Protein AF-A0A8T6TSR1-F1 (afdb_monomer_lite)

Radius of gyration: 17.85 Å; chains: 1; bounding box: 36×32×57 Å

Secondary structure (DSSP, 8-state):
-------------HHHHHHHHHHHTSTT--HHHHHHHHT--HHHHHHHHHHHHHHHHHHHHHHHHTT------

Sequence (73 aa):
MPGKNGRGRRRLTARRKFQVFMDTRGKEAPVGEILRRWGLSLEDLREIERVVEEGAIGALKVRSGHRARPQEV

Foldseek 3Di:
DDDDDDPDPPPCPLVNLVVLLVLVPDPPRPNVVSCVVNVHDVVSNVVSVVCVVVVVVVVVVVVVVVVPPPPDD

Structure (mmCIF, N/CA/C/O backbone):
data_AF-A0A8T6TSR1-F1
#
_entry.id   AF-A0A8T6TSR1-F1
#
loop_
_atom_site.group_PDB
_atom_site.id
_atom_site.type_symbol
_atom_site.label_atom_id
_atom_site.label_alt_id
_atom_site.label_comp_id
_atom_site.label_asym_id
_atom_site.label_entity_id
_atom_site.label_seq_id
_atom_site.pdbx_PDB_ins_code
_atom_site.Cartn_x
_atom_site.Cartn_y
_atom_site.Cartn_z
_atom_site.occupancy
_atom_site.B_iso_or_equiv
_atom_site.auth_seq_id
_atom_site.auth_comp_id
_atom_site.auth_asym_id
_atom_site.auth_atom_id
_atom_site.pdbx_PDB_model_num
ATOM 1 N N . MET A 1 1 ? -11.748 -24.420 12.533 1.00 45.62 1 MET A N 1
ATOM 2 C CA . MET A 1 1 ? -11.789 -22.965 12.814 1.00 45.62 1 MET A CA 1
ATOM 3 C C . MET A 1 1 ? -10.431 -22.525 13.366 1.00 45.62 1 MET A C 1
ATOM 5 O O . MET A 1 1 ? -10.138 -22.912 14.492 1.00 45.62 1 MET A O 1
ATOM 9 N N . PRO A 1 2 ? -9.550 -21.806 12.643 1.00 42.72 2 PRO A N 1
ATOM 10 C CA . PRO A 1 2 ? -8.244 -21.460 13.201 1.00 42.72 2 PRO A CA 1
ATOM 11 C C . PRO A 1 2 ? -8.242 -20.088 13.905 1.00 42.72 2 PRO A C 1
ATOM 13 O O . PRO A 1 2 ? -8.193 -19.042 13.269 1.00 42.72 2 PRO A O 1
ATOM 16 N N . GLY A 1 3 ? -8.306 -20.145 15.241 1.00 38.66 3 GLY A N 1
ATOM 17 C CA . GLY A 1 3 ? -7.389 -19.512 16.207 1.00 38.66 3 GLY A CA 1
ATOM 18 C C . GLY A 1 3 ? -7.065 -18.009 16.149 1.00 38.66 3 GLY A C 1
ATOM 19 O O . GLY A 1 3 ? -6.161 -17.584 15.434 1.00 38.66 3 GLY A O 1
ATOM 20 N N . LYS A 1 4 ? -7.654 -17.243 17.082 1.00 63.38 4 LYS A N 1
ATOM 21 C CA . LYS A 1 4 ? -7.032 -16.057 17.708 1.00 63.38 4 LYS A CA 1
ATOM 22 C C . LYS A 1 4 ? -5.856 -16.520 18.588 1.00 63.38 4 LYS A C 1
ATOM 24 O O . LYS A 1 4 ? -6.083 -17.411 19.394 1.00 63.38 4 LYS A O 1
ATOM 29 N N . ASN A 1 5 ? -4.653 -15.935 18.453 1.00 44.25 5 ASN A N 1
ATOM 30 C CA . ASN A 1 5 ? -3.666 -15.686 19.533 1.00 44.25 5 ASN A CA 1
ATOM 31 C C . ASN A 1 5 ? -2.304 -15.186 18.998 1.00 44.25 5 ASN A C 1
ATOM 33 O O . ASN A 1 5 ? -1.765 -15.732 18.039 1.00 44.25 5 ASN A O 1
ATOM 37 N N . GLY A 1 6 ? -1.700 -14.201 19.682 1.00 37.28 6 GLY A N 1
ATOM 38 C CA . GLY A 1 6 ? -0.243 -13.983 19.655 1.00 37.28 6 GLY A CA 1
ATOM 39 C C . GLY A 1 6 ? 0.231 -12.540 19.453 1.00 37.28 6 GLY A C 1
ATOM 40 O O . GLY A 1 6 ? 0.410 -12.089 18.324 1.00 37.28 6 GLY A O 1
ATOM 41 N N . ARG A 1 7 ? 0.513 -11.860 20.571 1.00 47.53 7 ARG A N 1
ATOM 42 C CA . ARG A 1 7 ? 1.171 -10.550 20.728 1.00 47.53 7 ARG A CA 1
ATOM 43 C C . ARG A 1 7 ? 2.617 -10.546 20.207 1.00 47.53 7 ARG A C 1
ATOM 45 O O . ARG A 1 7 ? 3.568 -10.464 20.974 1.00 47.53 7 ARG A O 1
ATOM 52 N N . GLY A 1 8 ? 2.793 -10.619 18.897 1.00 41.91 8 GLY A N 1
ATOM 53 C CA . GLY A 1 8 ? 4.041 -10.242 18.251 1.00 41.91 8 GLY A CA 1
ATOM 54 C C . GLY A 1 8 ? 3.807 -8.926 17.541 1.00 41.91 8 GLY A C 1
ATOM 55 O O . GLY A 1 8 ? 2.921 -8.858 16.690 1.00 41.91 8 GLY A O 1
ATOM 56 N N . ARG A 1 9 ? 4.615 -7.904 17.833 1.00 49.97 9 ARG A N 1
ATOM 57 C CA . ARG A 1 9 ? 4.829 -6.752 16.945 1.00 49.97 9 ARG A CA 1
ATOM 58 C C . ARG A 1 9 ? 5.507 -7.307 15.684 1.00 49.97 9 ARG A C 1
ATOM 60 O O . ARG A 1 9 ? 6.706 -7.173 15.477 1.00 49.97 9 ARG A O 1
ATOM 67 N N . ARG A 1 10 ? 4.757 -8.112 14.924 1.00 55.06 10 ARG A N 1
ATOM 68 C CA . ARG A 1 10 ? 5.179 -8.797 13.710 1.00 55.06 10 ARG A CA 1
ATOM 69 C C . ARG A 1 10 ? 5.545 -7.663 12.783 1.00 55.06 10 ARG A C 1
ATOM 71 O O . ARG A 1 10 ? 4.635 -6.996 12.299 1.00 55.06 10 ARG A O 1
ATOM 78 N N . ARG A 1 11 ? 6.852 -7.420 12.614 1.00 50.84 11 ARG A N 1
ATOM 79 C CA . ARG A 1 11 ? 7.403 -6.518 11.598 1.00 50.84 11 ARG A CA 1
ATOM 80 C C . ARG A 1 11 ? 6.496 -6.625 10.380 1.00 50.84 11 ARG A C 1
ATOM 82 O O . ARG A 1 11 ? 6.348 -7.725 9.838 1.00 50.84 11 ARG A O 1
ATOM 89 N N . LEU A 1 12 ? 5.788 -5.542 10.059 1.00 59.25 12 LEU A N 1
ATOM 90 C CA . LEU A 1 12 ? 4.848 -5.543 8.9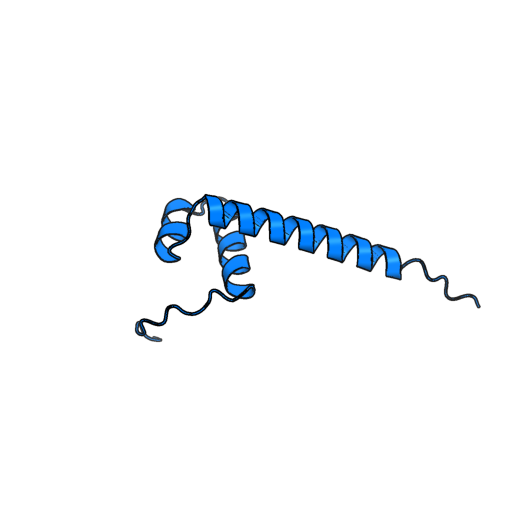50 1.00 59.25 12 LEU A CA 1
ATOM 91 C C . LEU A 1 12 ? 5.676 -5.854 7.704 1.00 59.25 12 LEU A C 1
ATOM 93 O O . LEU A 1 12 ? 6.475 -5.035 7.258 1.00 59.25 12 LEU A O 1
ATOM 97 N N . THR A 1 13 ? 5.569 -7.082 7.202 1.00 71.31 13 THR A N 1
ATOM 98 C CA . THR A 1 13 ? 6.276 -7.480 5.989 1.00 71.31 13 THR A CA 1
ATOM 99 C C . THR A 1 13 ? 5.724 -6.663 4.825 1.00 71.31 13 THR A C 1
ATOM 101 O O . THR A 1 13 ? 4.550 -6.287 4.842 1.00 71.31 13 THR A O 1
ATOM 104 N N . ALA A 1 14 ? 6.536 -6.406 3.796 1.00 74.12 14 ALA A N 1
ATOM 105 C CA . ALA A 1 14 ? 6.095 -5.675 2.601 1.00 74.12 14 ALA A CA 1
ATOM 106 C C . ALA A 1 14 ? 4.776 -6.237 2.029 1.00 74.12 14 ALA A C 1
ATOM 108 O O . ALA A 1 14 ? 3.871 -5.488 1.677 1.00 74.12 14 ALA A O 1
ATOM 109 N N . ARG A 1 15 ? 4.604 -7.566 2.076 1.00 78.00 15 ARG A N 1
ATOM 110 C CA . ARG A 1 15 ? 3.365 -8.250 1.680 1.00 78.00 15 ARG A CA 1
ATOM 111 C C . ARG A 1 15 ? 2.140 -7.847 2.510 1.00 78.00 15 ARG A C 1
ATOM 113 O O . ARG A 1 15 ? 1.052 -7.729 1.966 1.00 78.00 15 ARG A O 1
ATOM 120 N N . ARG A 1 16 ? 2.298 -7.625 3.818 1.00 79.62 16 ARG A N 1
ATOM 121 C CA . ARG A 1 16 ? 1.212 -7.141 4.687 1.00 79.62 16 ARG A CA 1
ATOM 122 C C . ARG A 1 16 ? 0.865 -5.682 4.417 1.00 79.62 16 ARG A C 1
ATOM 124 O O . ARG A 1 16 ? -0.314 -5.365 4.386 1.00 79.62 16 ARG A O 1
ATOM 131 N N . LYS A 1 17 ? 1.866 -4.829 4.178 1.00 81.56 17 LYS A N 1
ATOM 132 C CA . LYS A 1 17 ? 1.640 -3.433 3.766 1.00 81.56 17 LYS A CA 1
ATOM 133 C C . LYS A 1 17 ? 0.832 -3.375 2.462 1.00 81.56 17 LYS A C 1
ATOM 135 O O . LYS A 1 17 ? -0.168 -2.674 2.387 1.00 81.56 17 LYS A O 1
ATOM 140 N N . PHE A 1 18 ? 1.198 -4.202 1.484 1.00 81.88 18 PHE A N 1
ATOM 141 C CA . PHE A 1 18 ? 0.468 -4.312 0.220 1.00 81.88 18 PHE A CA 1
ATOM 142 C C . PHE A 1 18 ? -0.962 -4.849 0.385 1.00 81.88 18 PHE A C 1
ATOM 144 O O . PHE A 1 18 ? -1.879 -4.369 -0.275 1.00 81.88 18 PHE A O 1
ATOM 151 N N . GLN A 1 19 ? -1.175 -5.807 1.293 1.00 82.81 19 GLN A N 1
ATOM 152 C CA . GLN A 1 19 ? -2.518 -6.306 1.601 1.00 82.81 19 GLN A CA 1
ATOM 153 C C . GLN A 1 19 ? -3.420 -5.192 2.140 1.00 82.81 19 GLN A C 1
ATOM 155 O O . GLN A 1 19 ? -4.556 -5.087 1.700 1.00 82.81 19 GLN A O 1
ATOM 160 N N . VAL A 1 20 ? -2.906 -4.344 3.041 1.00 83.00 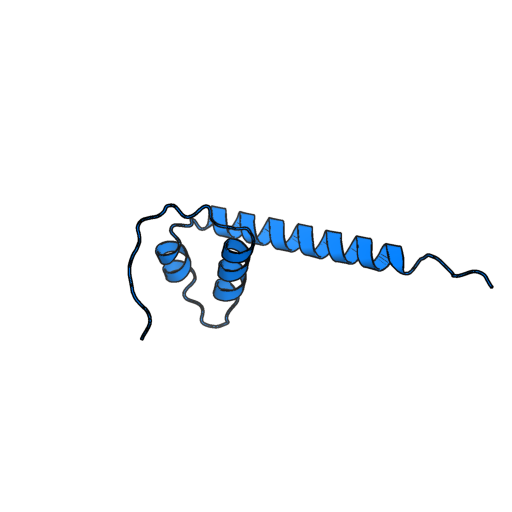20 VAL A N 1
ATOM 161 C CA . VAL A 1 20 ? -3.644 -3.179 3.557 1.00 83.00 20 VAL A CA 1
ATOM 162 C C . VAL A 1 20 ? -4.031 -2.241 2.419 1.00 83.00 20 VAL A C 1
ATOM 164 O O . VAL A 1 20 ? -5.193 -1.866 2.328 1.00 83.00 20 VAL A O 1
ATOM 167 N N . PHE A 1 21 ? -3.096 -1.924 1.521 1.00 83.81 21 PHE A N 1
ATOM 168 C CA . PHE A 1 21 ? -3.377 -1.093 0.349 1.00 83.81 21 PHE A CA 1
ATOM 169 C C . PHE A 1 21 ? -4.513 -1.665 -0.515 1.00 83.81 21 PHE A C 1
ATOM 171 O O . PHE A 1 21 ? -5.447 -0.947 -0.869 1.00 83.81 21 PHE A O 1
ATOM 178 N N . MET A 1 22 ? -4.487 -2.968 -0.801 1.00 85.25 22 MET A N 1
ATOM 179 C CA . MET A 1 22 ? -5.548 -3.627 -1.572 1.00 85.25 22 MET A CA 1
ATOM 180 C C . MET A 1 22 ? -6.894 -3.616 -0.847 1.00 85.25 22 MET A C 1
ATOM 182 O O . MET A 1 22 ? -7.911 -3.303 -1.463 1.00 85.25 22 MET A O 1
ATOM 186 N N . ASP A 1 23 ? -6.892 -3.894 0.457 1.00 82.12 23 ASP A N 1
ATOM 187 C CA . ASP A 1 23 ? -8.083 -3.826 1.304 1.00 82.12 23 ASP A CA 1
ATOM 188 C C . ASP A 1 23 ? -8.691 -2.418 1.279 1.00 82.12 23 ASP A C 1
ATOM 190 O O . ASP A 1 23 ? -9.896 -2.285 1.112 1.00 82.12 23 ASP A O 1
ATOM 194 N N . THR A 1 24 ? -7.873 -1.360 1.349 1.00 80.81 24 THR A N 1
ATOM 195 C CA . THR A 1 24 ? -8.350 0.036 1.306 1.00 80.81 24 THR A CA 1
ATOM 196 C C . THR A 1 24 ? -8.870 0.490 -0.058 1.00 80.81 24 THR A C 1
ATOM 198 O O . THR A 1 24 ? -9.605 1.469 -0.129 1.00 80.81 24 THR A O 1
ATOM 201 N N . ARG A 1 25 ? -8.516 -0.207 -1.145 1.00 79.56 25 ARG A N 1
ATOM 202 C CA . ARG A 1 25 ? -8.954 0.113 -2.517 1.00 79.56 25 ARG A CA 1
ATOM 203 C C . ARG A 1 25 ? -10.309 -0.511 -2.875 1.00 79.56 25 ARG A C 1
ATOM 205 O O . ARG A 1 25 ? -10.825 -0.249 -3.962 1.00 79.56 25 ARG A O 1
ATOM 212 N N . GLY A 1 26 ? -10.890 -1.331 -1.996 1.00 76.62 26 GLY A N 1
ATOM 213 C CA . GLY A 1 26 ? -12.243 -1.857 -2.168 1.00 76.62 26 GLY A CA 1
ATOM 214 C C . GLY A 1 26 ? -13.289 -0.736 -2.144 1.00 76.62 26 GLY A C 1
ATOM 215 O O . GLY A 1 26 ? -13.214 0.162 -1.313 1.00 76.62 26 GLY A O 1
ATOM 216 N N . LYS A 1 27 ? -14.286 -0.794 -3.038 1.00 61.62 27 LYS A N 1
ATOM 217 C CA . LYS A 1 27 ? -15.328 0.248 -3.197 1.00 61.62 27 LYS A CA 1
ATOM 218 C C . LYS A 1 27 ? -16.117 0.581 -1.919 1.00 61.62 27 LYS A C 1
ATOM 220 O O . LYS A 1 27 ? -16.651 1.678 -1.824 1.00 61.62 27 LYS A O 1
ATOM 225 N N . GLU A 1 28 ? -16.168 -0.335 -0.955 1.00 67.62 28 GLU A N 1
ATOM 226 C CA . GLU A 1 28 ? -16.861 -0.186 0.337 1.00 67.62 28 GLU A CA 1
ATOM 227 C C . GLU A 1 28 ? -15.915 -0.406 1.528 1.00 67.62 28 GLU A C 1
ATOM 229 O O . GLU A 1 28 ? -16.339 -0.729 2.635 1.00 67.62 28 GLU A O 1
ATOM 234 N N . ALA A 1 29 ? -14.606 -0.282 1.313 1.00 70.75 29 ALA A N 1
ATOM 235 C CA . ALA A 1 29 ? -13.636 -0.587 2.348 1.00 70.75 29 ALA A CA 1
ATOM 236 C C . ALA A 1 29 ? -13.679 0.453 3.482 1.00 70.75 29 ALA A C 1
ATOM 238 O O . ALA A 1 29 ? -13.442 1.640 3.234 1.00 70.75 29 ALA A O 1
ATOM 239 N N . PRO A 1 30 ? -13.897 0.043 4.746 1.00 78.12 30 PRO A N 1
ATOM 240 C CA . PRO A 1 30 ? -13.835 0.952 5.879 1.00 78.12 30 PRO A CA 1
ATOM 241 C C . PRO A 1 30 ? -12.367 1.243 6.211 1.00 78.12 30 PRO A C 1
ATOM 243 O O . PRO A 1 30 ? -11.787 0.668 7.134 1.00 78.12 30 PRO A O 1
ATOM 246 N N . VAL A 1 31 ? -11.752 2.148 5.442 1.00 79.69 31 VAL A N 1
ATOM 247 C CA . VAL A 1 31 ? -10.326 2.515 5.537 1.00 79.69 31 VAL A CA 1
ATOM 248 C C . VAL A 1 31 ? -9.925 2.813 6.983 1.00 79.69 31 VAL A C 1
ATOM 250 O O . VAL A 1 31 ? -8.919 2.297 7.464 1.00 79.69 31 VAL A O 1
ATOM 253 N N . GLY A 1 32 ? -10.749 3.562 7.721 1.00 79.00 32 GLY A N 1
ATOM 254 C CA . GLY A 1 32 ? -10.487 3.885 9.126 1.00 79.00 32 GLY A CA 1
ATOM 255 C C . GLY A 1 32 ? -10.470 2.668 10.058 1.00 79.00 32 GLY A C 1
ATOM 256 O O . GLY A 1 32 ? -9.636 2.596 10.961 1.00 79.00 32 GLY A O 1
ATOM 257 N N . GLU A 1 33 ? -11.341 1.680 9.840 1.00 82.44 33 GLU A N 1
ATOM 258 C CA . GLU A 1 33 ? -11.334 0.445 10.631 1.00 82.44 33 GLU A CA 1
ATOM 259 C C . GLU A 1 33 ? -10.153 -0.449 10.276 1.00 82.44 33 GLU A C 1
ATOM 261 O O . GLU A 1 33 ? -9.547 -1.041 11.170 1.00 82.44 33 GLU A O 1
ATOM 266 N N . ILE A 1 34 ? -9.809 -0.530 8.989 1.00 81.81 34 ILE A N 1
ATOM 267 C CA . ILE A 1 34 ? -8.651 -1.284 8.509 1.00 81.81 34 ILE A CA 1
ATOM 268 C C . ILE A 1 34 ? -7.395 -0.709 9.172 1.00 81.81 34 ILE A C 1
ATOM 270 O O . ILE A 1 34 ? -6.703 -1.422 9.895 1.00 81.81 34 ILE A O 1
ATOM 274 N N . LEU A 1 35 ? -7.153 0.595 9.059 1.00 81.56 35 LEU A N 1
ATOM 275 C CA . LEU A 1 35 ? -5.998 1.251 9.677 1.00 81.56 35 LEU A CA 1
ATOM 276 C C . LEU A 1 35 ? -5.915 1.010 11.191 1.00 81.56 35 LEU A C 1
ATOM 278 O O . LEU A 1 35 ? -4.861 0.612 11.690 1.00 81.56 35 LEU A O 1
ATOM 282 N N . ARG A 1 36 ? -7.037 1.117 11.917 1.00 81.75 36 ARG A N 1
ATOM 283 C CA . ARG A 1 36 ? -7.090 0.814 13.361 1.00 81.75 36 ARG A CA 1
ATOM 284 C C . ARG A 1 36 ? -6.772 -0.645 13.679 1.00 81.75 36 ARG A C 1
ATOM 286 O O . ARG A 1 36 ? -6.089 -0.914 14.663 1.00 81.75 36 ARG A O 1
ATOM 293 N N . ARG A 1 37 ? -7.232 -1.589 12.853 1.00 81.19 37 ARG A N 1
ATOM 294 C CA . ARG A 1 37 ? -6.989 -3.033 13.031 1.00 81.19 37 ARG A CA 1
ATOM 295 C C . ARG A 1 37 ? -5.518 -3.397 12.820 1.00 81.19 37 ARG A C 1
ATOM 297 O O . ARG A 1 37 ? -5.016 -4.327 13.449 1.00 81.19 37 ARG A O 1
ATOM 304 N N . TRP A 1 38 ? -4.843 -2.659 11.944 1.00 76.50 38 TRP A N 1
ATOM 305 C CA . TRP A 1 38 ? -3.428 -2.834 11.626 1.00 76.50 38 TRP A CA 1
ATOM 306 C C . TRP A 1 38 ? -2.495 -1.945 12.466 1.00 76.50 38 TRP A C 1
ATOM 308 O O . TRP A 1 38 ? -1.288 -2.183 12.469 1.00 76.50 38 TRP A O 1
ATOM 318 N N . GLY A 1 39 ? -3.041 -0.977 13.209 1.00 82.06 39 GLY A N 1
ATOM 319 C CA . GLY A 1 39 ? -2.272 -0.007 13.993 1.00 82.06 39 GLY A CA 1
ATOM 320 C C . GLY A 1 39 ? -1.482 0.974 13.123 1.00 82.06 39 GLY A C 1
ATOM 321 O O . GLY A 1 39 ? -0.402 1.394 13.525 1.00 82.06 39 GLY A O 1
ATOM 322 N N . LEU A 1 40 ? -1.990 1.274 11.926 1.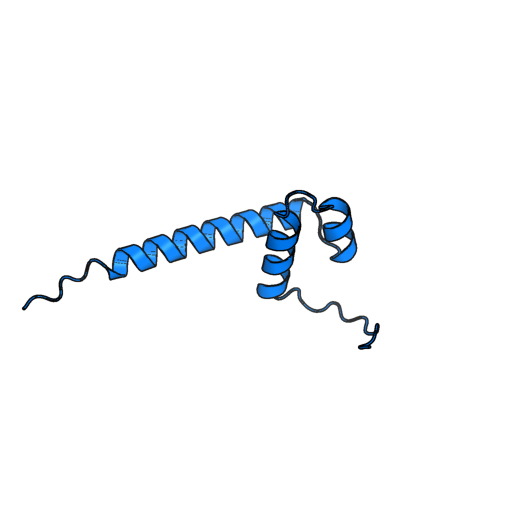00 80.38 40 LEU A N 1
ATOM 323 C CA . LEU A 1 40 ? -1.376 2.173 10.948 1.00 80.38 40 LEU A CA 1
ATOM 324 C C . LEU A 1 40 ? -2.078 3.531 10.971 1.00 80.38 40 LEU A C 1
ATOM 326 O O . LEU A 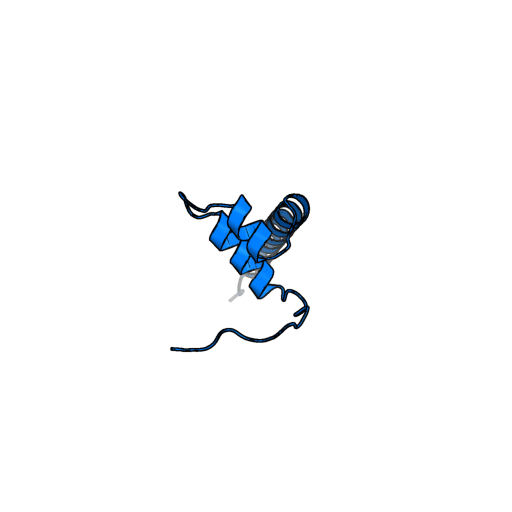1 40 ? -3.280 3.610 11.233 1.00 80.38 40 LEU A O 1
ATOM 330 N N . SER A 1 41 ? -1.334 4.593 10.682 1.00 83.56 41 SER A N 1
ATOM 331 C CA . SER A 1 41 ? -1.894 5.928 10.480 1.00 83.56 41 SER A CA 1
ATOM 332 C C . SER A 1 41 ? -2.297 6.152 9.015 1.00 83.56 41 SER A C 1
ATOM 334 O O . SER A 1 41 ? -1.944 5.384 8.119 1.00 83.56 41 SER A O 1
ATOM 336 N N . LEU A 1 42 ? -3.036 7.233 8.751 1.00 82.06 42 LEU A N 1
ATOM 337 C CA . LEU A 1 42 ? -3.278 7.692 7.377 1.00 82.06 42 LEU A CA 1
ATOM 338 C C . LEU A 1 42 ? -1.973 8.090 6.668 1.00 82.06 42 LEU A C 1
ATOM 340 O O . LEU A 1 42 ? -1.884 7.980 5.449 1.00 82.06 42 LEU A O 1
ATOM 344 N N . GLU A 1 43 ? -0.965 8.533 7.419 1.00 84.88 43 GLU A N 1
ATOM 345 C CA . GLU A 1 43 ? 0.355 8.869 6.883 1.00 84.88 43 GLU A CA 1
ATOM 346 C C . GLU A 1 43 ? 1.094 7.606 6.431 1.00 84.88 43 GLU A C 1
ATOM 348 O O . GLU A 1 43 ? 1.612 7.569 5.317 1.00 84.88 43 GLU A O 1
ATOM 353 N N . ASP A 1 44 ? 1.032 6.532 7.229 1.00 83.38 44 ASP A N 1
ATOM 354 C CA . ASP A 1 44 ? 1.548 5.215 6.837 1.00 83.38 44 ASP A CA 1
ATOM 355 C C . ASP A 1 44 ? 0.842 4.691 5.583 1.00 83.38 44 ASP A C 1
ATOM 357 O O . ASP A 1 44 ? 1.480 4.104 4.711 1.00 83.38 44 ASP A O 1
ATOM 361 N N . LEU A 1 45 ? -0.477 4.895 5.473 1.00 84.12 45 LEU A N 1
ATOM 362 C CA . LEU A 1 45 ? -1.224 4.496 4.281 1.00 84.12 45 LEU A CA 1
ATOM 363 C C . LEU A 1 45 ? -0.698 5.220 3.042 1.00 84.12 45 LEU A C 1
ATOM 365 O O . LEU A 1 45 ? -0.367 4.565 2.059 1.00 84.12 45 LEU A O 1
ATOM 369 N N . ARG A 1 46 ? -0.551 6.547 3.118 1.00 87.25 46 ARG A N 1
ATOM 370 C CA . ARG A 1 46 ? -0.008 7.358 2.020 1.00 87.25 46 ARG A CA 1
ATOM 371 C C . ARG A 1 46 ? 1.413 6.949 1.644 1.00 87.25 46 ARG A C 1
ATOM 373 O O . ARG A 1 46 ? 1.751 6.931 0.462 1.00 87.25 46 ARG A O 1
ATOM 380 N N . GLU A 1 47 ? 2.246 6.601 2.623 1.00 86.94 47 GLU A N 1
ATOM 381 C CA . GLU A 1 47 ? 3.591 6.083 2.366 1.00 86.94 47 GLU A CA 1
ATOM 382 C C . GLU A 1 47 ? 3.535 4.748 1.609 1.00 86.94 47 GLU A C 1
ATOM 384 O O . GLU A 1 47 ? 4.249 4.562 0.623 1.00 86.94 47 GLU A O 1
ATOM 389 N N . ILE A 1 48 ? 2.648 3.836 2.020 1.00 85.50 48 ILE A N 1
ATOM 390 C CA . ILE A 1 48 ? 2.435 2.561 1.328 1.00 85.50 48 ILE A CA 1
ATOM 391 C C . ILE A 1 48 ? 1.959 2.802 -0.108 1.00 85.50 48 ILE A C 1
ATOM 393 O O . ILE A 1 48 ? 2.495 2.175 -1.019 1.00 85.50 48 ILE A O 1
ATOM 397 N N . GLU A 1 49 ? 1.002 3.707 -0.327 1.00 86.44 49 GLU A N 1
ATOM 398 C CA . GLU A 1 49 ? 0.520 4.065 -1.668 1.00 86.44 49 GLU A CA 1
ATOM 399 C C . GLU A 1 49 ? 1.662 4.553 -2.557 1.00 86.44 49 GLU A C 1
ATOM 401 O O . GLU A 1 49 ? 1.851 4.036 -3.658 1.00 86.44 49 GLU A O 1
ATOM 406 N N . ARG A 1 50 ? 2.478 5.480 -2.046 1.00 89.88 50 ARG A N 1
ATOM 407 C CA . ARG A 1 50 ? 3.622 6.030 -2.775 1.00 89.88 50 ARG A CA 1
ATOM 408 C C . ARG A 1 50 ? 4.645 4.955 -3.138 1.00 89.88 50 ARG A C 1
ATOM 410 O O . ARG A 1 50 ? 5.101 4.910 -4.274 1.00 89.88 50 ARG A O 1
ATOM 417 N N . VAL A 1 51 ? 4.996 4.074 -2.200 1.00 88.88 51 VAL A N 1
ATOM 418 C CA . VAL A 1 51 ? 5.963 2.988 -2.444 1.00 88.88 51 VAL A CA 1
ATOM 419 C C . VAL A 1 51 ? 5.421 1.975 -3.453 1.00 88.88 51 VAL A C 1
ATOM 421 O O . VAL A 1 51 ? 6.169 1.476 -4.293 1.00 88.88 51 VAL A O 1
ATOM 424 N N . VAL A 1 52 ? 4.125 1.663 -3.390 1.00 87.25 52 VAL A N 1
ATOM 425 C CA . VAL A 1 52 ? 3.476 0.761 -4.348 1.00 87.25 52 VAL A CA 1
ATOM 426 C C . VAL A 1 52 ? 3.424 1.390 -5.737 1.00 87.25 52 VAL A C 1
ATOM 428 O O . VAL A 1 52 ? 3.737 0.708 -6.711 1.00 87.25 52 VAL A O 1
ATOM 431 N N . GLU A 1 53 ? 3.081 2.673 -5.839 1.00 88.31 53 GLU A N 1
ATOM 432 C CA . GLU A 1 53 ? 3.069 3.414 -7.100 1.00 88.31 53 GLU A CA 1
ATOM 433 C C . GLU A 1 53 ? 4.470 3.493 -7.715 1.00 88.31 53 GLU A C 1
ATOM 435 O O . GLU A 1 53 ? 4.667 3.085 -8.860 1.00 88.31 53 GLU A O 1
ATOM 440 N N . GLU A 1 54 ? 5.466 3.936 -6.947 1.00 90.06 54 GLU A N 1
ATOM 441 C CA . GLU A 1 54 ? 6.848 4.065 -7.411 1.00 90.06 54 GLU A CA 1
ATOM 442 C C . GLU A 1 54 ? 7.436 2.703 -7.807 1.00 90.06 54 GLU A C 1
ATOM 444 O O . GLU A 1 54 ? 8.048 2.571 -8.870 1.00 90.06 54 GLU A O 1
ATOM 449 N N . GLY A 1 55 ? 7.178 1.660 -7.010 1.00 88.25 55 GLY A N 1
ATOM 450 C CA . GLY A 1 55 ? 7.582 0.289 -7.311 1.00 88.25 55 GLY A CA 1
ATOM 451 C C . GLY A 1 55 ? 6.912 -0.265 -8.570 1.00 88.25 55 GLY A C 1
ATOM 452 O O . GLY A 1 55 ? 7.579 -0.892 -9.396 1.00 88.25 55 GLY A O 1
ATOM 453 N N . ALA A 1 56 ? 5.616 -0.007 -8.761 1.00 87.62 56 ALA A N 1
ATOM 454 C CA . ALA A 1 56 ? 4.887 -0.423 -9.955 1.00 87.62 56 ALA A CA 1
ATOM 455 C C . ALA A 1 56 ? 5.398 0.306 -11.206 1.00 87.62 56 ALA A C 1
ATOM 457 O O . ALA A 1 56 ? 5.704 -0.341 -12.208 1.00 87.62 56 ALA A O 1
ATOM 458 N N . ILE A 1 57 ? 5.557 1.632 -11.146 1.00 88.69 57 ILE A N 1
ATOM 459 C CA . ILE A 1 57 ? 6.094 2.442 -12.247 1.00 88.69 57 ILE A CA 1
ATOM 460 C C . ILE A 1 57 ? 7.526 2.009 -12.580 1.00 88.69 57 ILE A C 1
ATOM 462 O O . ILE A 1 57 ? 7.853 1.826 -13.753 1.00 88.69 57 ILE A O 1
ATOM 466 N N . GLY A 1 58 ? 8.376 1.807 -11.571 1.00 87.19 58 GLY A N 1
ATOM 467 C CA . GLY A 1 58 ? 9.745 1.324 -11.744 1.00 87.19 58 GLY A CA 1
ATOM 468 C C . GLY A 1 58 ? 9.791 -0.046 -12.419 1.00 87.19 58 GLY A C 1
ATOM 469 O O . GLY A 1 58 ? 10.476 -0.217 -13.429 1.00 87.19 58 GLY A O 1
ATOM 470 N N . ALA A 1 59 ? 9.000 -1.004 -11.932 1.00 83.62 59 ALA A N 1
ATOM 471 C CA . ALA A 1 59 ? 8.910 -2.339 -12.519 1.00 83.62 59 ALA A CA 1
ATOM 472 C C . ALA A 1 59 ? 8.396 -2.307 -13.969 1.00 83.62 59 ALA A C 1
ATOM 474 O O . ALA A 1 59 ? 8.928 -3.010 -14.829 1.00 83.62 59 ALA A O 1
ATOM 475 N N . LEU A 1 60 ? 7.401 -1.465 -14.269 1.00 79.38 60 LEU A N 1
ATOM 476 C CA . LEU A 1 60 ? 6.881 -1.285 -15.626 1.00 79.38 60 LEU A CA 1
ATOM 477 C C . LEU A 1 60 ? 7.922 -0.659 -16.563 1.00 79.38 60 LEU A C 1
ATOM 479 O O . LEU A 1 60 ? 8.075 -1.128 -17.689 1.00 79.38 60 LEU A O 1
ATOM 483 N N . LYS A 1 61 ? 8.690 0.338 -16.103 1.00 77.12 61 LYS A N 1
ATOM 484 C CA . LYS A 1 61 ? 9.793 0.939 -16.875 1.00 77.12 61 LYS A CA 1
ATOM 485 C C . LYS A 1 61 ? 10.891 -0.079 -17.193 1.00 77.12 61 LYS A C 1
ATOM 487 O O . LYS A 1 61 ? 11.304 -0.187 -18.346 1.00 77.12 61 LYS A O 1
ATOM 492 N N . VAL A 1 62 ? 11.324 -0.867 -16.206 1.00 73.31 62 VAL A N 1
ATOM 493 C CA . VAL A 1 62 ? 12.337 -1.924 -16.398 1.00 73.31 62 VAL A CA 1
ATOM 494 C C . VAL A 1 62 ? 11.836 -3.002 -17.362 1.00 73.31 62 VAL A C 1
ATOM 496 O O . VAL A 1 62 ? 12.575 -3.428 -18.253 1.00 73.31 62 VAL A O 1
ATOM 499 N N . ARG A 1 63 ? 10.566 -3.407 -17.235 1.00 60.84 63 ARG A N 1
ATOM 500 C CA . ARG A 1 63 ? 9.927 -4.378 -18.133 1.00 60.84 63 ARG A CA 1
ATOM 501 C C . ARG A 1 63 ? 9.836 -3.864 -19.572 1.00 60.84 63 ARG A C 1
ATOM 503 O O . ARG A 1 63 ? 10.073 -4.637 -20.496 1.00 60.84 63 ARG A O 1
ATOM 510 N N . SER A 1 64 ? 9.554 -2.578 -19.769 1.00 57.16 64 SER A N 1
ATOM 511 C CA . SER A 1 64 ? 9.582 -1.947 -21.095 1.00 57.16 64 SER A CA 1
ATOM 512 C C . SER A 1 64 ? 10.999 -1.86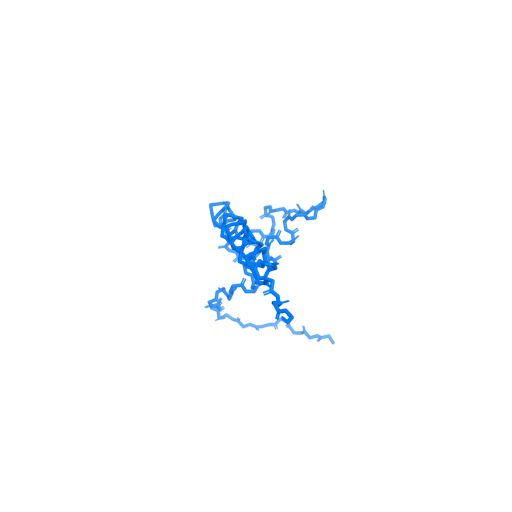8 -21.675 1.00 57.16 64 SER A C 1
ATOM 514 O O . SER A 1 64 ? 11.173 -2.089 -22.870 1.00 57.16 64 SER A O 1
ATOM 516 N N . GLY A 1 65 ? 12.024 -1.658 -20.841 1.00 55.00 65 GLY A N 1
ATOM 517 C CA . GLY A 1 65 ? 13.431 -1.677 -21.265 1.00 55.00 65 GLY A CA 1
ATOM 518 C C . GLY A 1 65 ? 13.935 -3.051 -21.730 1.00 55.00 65 GLY A C 1
ATOM 5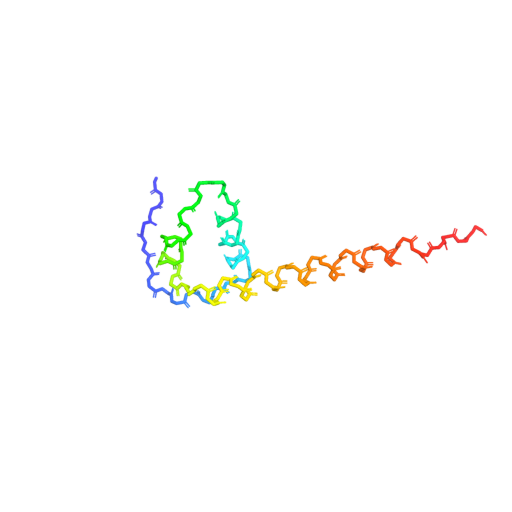19 O O . GLY A 1 65 ? 14.780 -3.128 -22.617 1.00 55.00 65 GLY A O 1
ATOM 520 N N . HIS A 1 66 ? 13.375 -4.150 -21.212 1.00 53.28 66 HIS A N 1
ATOM 521 C CA . HIS A 1 66 ? 13.722 -5.513 -21.654 1.00 53.28 66 HIS A CA 1
ATOM 522 C C . HIS A 1 66 ? 13.085 -5.906 -22.994 1.00 53.28 66 HIS A C 1
ATOM 524 O O . HIS A 1 66 ? 13.467 -6.917 -23.576 1.00 53.28 66 HIS A O 1
ATOM 530 N N . ARG A 1 67 ? 12.141 -5.111 -23.514 1.00 52.59 67 ARG A N 1
ATOM 531 C CA . ARG A 1 67 ? 11.585 -5.302 -24.863 1.00 52.59 67 ARG A CA 1
ATOM 532 C C . ARG A 1 67 ? 12.390 -4.582 -25.952 1.00 52.59 67 ARG A C 1
ATOM 534 O O . ARG A 1 67 ? 12.066 -4.726 -27.123 1.00 52.59 67 ARG A O 1
ATOM 541 N N . ALA A 1 68 ? 13.434 -3.842 -25.569 1.00 51.34 68 ALA A N 1
ATOM 542 C CA . ALA A 1 68 ? 14.316 -3.091 -26.460 1.00 51.34 68 ALA A CA 1
ATOM 543 C C . ALA A 1 68 ? 15.710 -3.731 -26.609 1.00 51.34 68 ALA A C 1
ATOM 545 O O . ALA A 1 68 ? 16.697 -3.035 -26.830 1.00 51.34 68 ALA A O 1
ATOM 546 N N . ARG A 1 69 ? 15.814 -5.060 -26.500 1.00 47.00 69 ARG A N 1
ATOM 547 C CA . ARG A 1 69 ? 16.893 -5.783 -27.179 1.00 47.00 69 ARG A CA 1
ATOM 548 C C . ARG A 1 69 ? 16.286 -6.422 -28.425 1.00 47.00 69 ARG A C 1
ATOM 550 O O . ARG A 1 69 ? 15.597 -7.432 -28.277 1.00 47.00 69 ARG A O 1
ATOM 557 N N . PRO A 1 70 ? 16.467 -5.832 -29.622 1.00 48.66 70 PRO A N 1
ATOM 558 C CA . PRO A 1 70 ? 16.248 -6.586 -30.838 1.00 48.66 70 PRO A CA 1
ATOM 559 C C . PRO A 1 70 ? 17.202 -7.773 -30.757 1.00 48.66 70 PRO A C 1
ATOM 561 O O . PRO A 1 70 ? 18.408 -7.604 -30.582 1.00 48.66 70 PRO A O 1
ATOM 564 N N . GLN A 1 71 ? 16.639 -8.976 -30.772 1.00 60.38 71 GLN A N 1
ATOM 565 C CA . GLN A 1 71 ? 17.419 -10.145 -31.125 1.00 60.38 71 GLN A CA 1
ATOM 566 C C . GLN A 1 71 ? 17.722 -9.967 -32.609 1.00 60.38 71 GLN A C 1
ATOM 568 O O . GLN A 1 71 ? 16.854 -10.184 -33.451 1.00 60.38 71 GLN A O 1
ATOM 573 N N . GLU A 1 72 ? 18.892 -9.392 -32.877 1.00 47.50 72 GLU A N 1
ATOM 574 C CA . GLU A 1 72 ? 19.482 -9.346 -34.205 1.00 47.50 72 GLU A CA 1
ATOM 575 C C . GLU A 1 72 ? 19.719 -10.792 -34.655 1.00 47.50 72 GLU A C 1
ATOM 577 O O . GLU A 1 72 ? 20.168 -11.636 -33.872 1.00 47.50 72 GLU A O 1
ATOM 582 N N . VAL A 1 73 ? 19.258 -11.050 -35.875 1.00 57.56 73 VAL A N 1
ATOM 583 C CA . VAL A 1 73 ? 19.260 -12.320 -36.607 1.00 57.56 73 VAL A CA 1
ATOM 584 C C . VAL A 1 73 ? 20.592 -12.566 -37.293 1.00 57.56 73 VAL A C 1
ATOM 586 O O . VAL A 1 73 ? 21.256 -11.570 -37.650 1.00 57.56 73 VAL A O 1
#

pLDDT: mean 71.87, std 15.58, range [37.28, 90.06]